Protein AF-A0A536DPN1-F1 (afdb_monomer)

Secondary structure (DSSP, 8-state):
-------------GGGGG-EEE-HHHHHHHTTS-HHHHHHHHHTTS---EE-TT--EEEEHHHHHHHHHHHHHHHHHT----

Sequence (82 aa):
MSNRLGLRAPQSSFGDLDKPLYTISVAAEILETHPRTLMLYEDANLLEPHRTATNRRRYSQRDIVKVQVIQHLTREKGVTLA

Nearest PDB structures (foldseek):
  4r4e-assembly1_B  TM=9.215E-01  e=2.002E-05  Bacillus subtilis subsp. subtilis str. 168
  7tea-assembly2_C  TM=9.280E-01  e=4.311E-05  Staphylococcus aureus
  4r4e-assembly1_A  TM=8.385E-01  e=1.999E-04  Bacillus subtilis subsp. subtilis str. 168
  2zhh-assembly1_A-2  TM=8.540E-01  e=4.301E-03  Escherichia coli K-12
  5i44-assembly1_D  TM=8.385E-01  e=1.224E-02  Bacillus subtilis subsp. subtilis str. 168

Mean predicted aligned error: 9.16 Å

Foldseek 3Di:
DDDDDDPPDPPPDPVQQLPQADALVRLCVLLVHDSVVVVVCVVVVLDDFDADPVRGGGHGNVRSVSVVVVVVVCVVVVDDPD

pLDDT: mean 83.97, std 17.81, range [44.0, 98.19]

Radius of gyration: 17.31 Å; Cα contacts (8 Å, |Δi|>4): 73; chains: 1; bounding box: 27×53×43 Å

Structure (mmCIF, N/CA/C/O backbone):
data_AF-A0A536DPN1-F1
#
_entry.id   AF-A0A536DPN1-F1
#
loop_
_atom_site.group_PDB
_atom_site.id
_atom_site.type_symbol
_atom_site.label_atom_id
_atom_site.label_alt_id
_atom_site.label_comp_id
_atom_site.label_asym_id
_atom_site.label_entity_id
_atom_site.label_seq_id
_atom_site.pdbx_PDB_ins_code
_atom_site.Cartn_x
_atom_site.Cartn_y
_atom_site.Cartn_z
_atom_site.occupancy
_atom_site.B_iso_or_equiv
_atom_site.auth_seq_id
_atom_site.auth_comp_id
_atom_site.auth_asym_id
_atom_site.auth_atom_id
_atom_site.pdbx_PDB_model_num
ATOM 1 N N . MET A 1 1 ? 14.589 44.719 -24.380 1.00 45.84 1 MET A N 1
ATOM 2 C CA . MET A 1 1 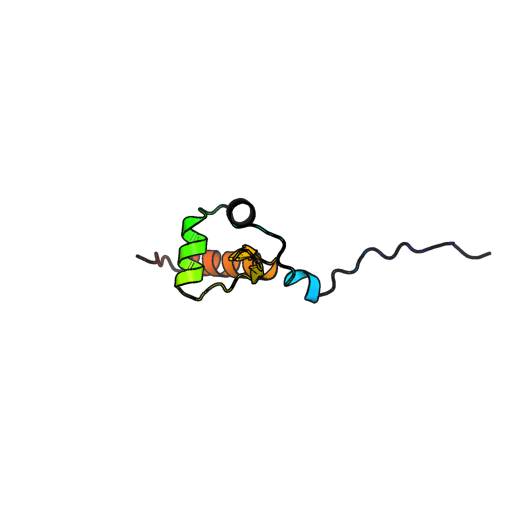? 14.171 43.635 -25.294 1.00 45.84 1 MET A CA 1
ATOM 3 C C . MET A 1 1 ? 14.125 42.329 -24.514 1.00 45.84 1 MET A C 1
ATOM 5 O O . MET A 1 1 ? 15.163 41.816 -24.130 1.00 45.84 1 MET A O 1
ATOM 9 N N . SER A 1 2 ? 12.894 41.911 -24.219 1.00 52.38 2 SER A N 1
ATOM 10 C CA . SER A 1 2 ? 12.373 40.570 -23.912 1.00 52.38 2 SER A CA 1
ATOM 11 C C . SER A 1 2 ? 13.200 39.599 -23.056 1.00 52.38 2 SER A C 1
ATOM 13 O O . SER A 1 2 ? 14.150 38.962 -23.505 1.00 52.38 2 SER A O 1
ATOM 15 N N . ASN A 1 3 ? 12.713 39.442 -21.824 1.00 44.00 3 ASN A N 1
ATOM 16 C CA . ASN A 1 3 ? 13.109 38.478 -20.805 1.00 44.00 3 ASN A CA 1
ATOM 17 C C . ASN A 1 3 ? 13.015 37.034 -21.343 1.00 44.00 3 ASN A C 1
ATOM 19 O O . ASN A 1 3 ? 11.940 36.590 -21.754 1.00 44.00 3 ASN A O 1
ATOM 23 N N . ARG A 1 4 ? 14.139 36.309 -21.371 1.00 55.16 4 ARG A N 1
ATOM 24 C CA . ARG A 1 4 ? 14.209 34.915 -21.829 1.00 55.16 4 ARG A CA 1
ATOM 25 C C . ARG A 1 4 ? 13.773 33.953 -20.720 1.00 55.16 4 ARG A C 1
ATOM 27 O O . ARG A 1 4 ? 14.309 33.994 -19.623 1.00 55.16 4 ARG A O 1
ATOM 34 N N . LEU A 1 5 ? 12.858 33.060 -21.102 1.00 56.56 5 LEU A N 1
ATOM 35 C CA . LEU A 1 5 ? 12.487 31.789 -20.474 1.00 56.56 5 LEU A CA 1
ATOM 36 C C . LEU A 1 5 ? 12.076 31.836 -18.995 1.00 56.56 5 LEU A C 1
ATOM 38 O O . LEU A 1 5 ? 12.863 31.589 -18.086 1.00 56.56 5 LEU A O 1
ATOM 42 N N . GLY A 1 6 ? 10.766 31.966 -18.780 1.00 53.25 6 GLY A N 1
ATOM 43 C CA . GLY A 1 6 ? 10.135 31.345 -17.622 1.00 53.25 6 GLY A CA 1
ATOM 44 C C . GLY A 1 6 ? 10.271 29.826 -17.731 1.00 53.25 6 GLY A C 1
ATOM 45 O O . GLY A 1 6 ? 9.547 29.188 -18.495 1.00 53.25 6 GLY A O 1
ATOM 46 N N . LEU A 1 7 ? 11.205 29.248 -16.976 1.00 61.38 7 LEU A N 1
ATOM 47 C CA . LEU A 1 7 ? 11.198 27.827 -16.644 1.00 61.38 7 LEU A CA 1
ATOM 48 C C . LEU A 1 7 ? 9.938 27.576 -15.814 1.00 61.38 7 LEU A C 1
ATOM 50 O O . LEU A 1 7 ? 9.906 27.779 -14.603 1.00 61.38 7 LEU A O 1
ATOM 54 N N . ARG A 1 8 ? 8.855 27.217 -16.500 1.00 55.38 8 ARG A N 1
ATOM 55 C CA . ARG A 1 8 ? 7.606 26.791 -15.881 1.00 55.38 8 ARG A 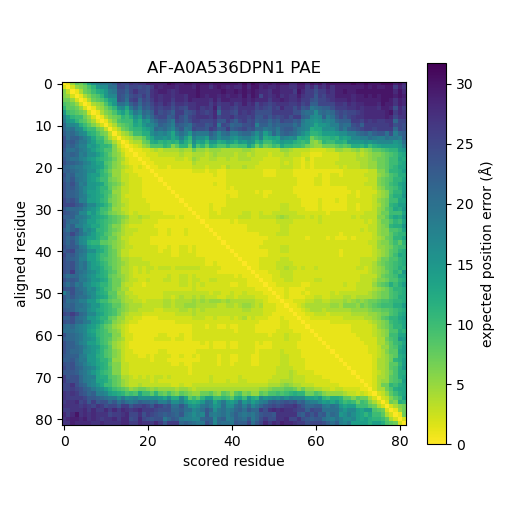CA 1
ATOM 56 C C . ARG A 1 8 ? 7.917 25.523 -15.094 1.00 55.38 8 ARG A C 1
ATOM 58 O O . ARG A 1 8 ? 8.139 24.471 -15.687 1.00 55.38 8 ARG A O 1
ATOM 65 N N . ALA A 1 9 ? 7.980 25.653 -13.769 1.00 61.09 9 ALA A N 1
ATOM 66 C CA . ALA A 1 9 ? 8.006 24.520 -12.856 1.00 61.09 9 ALA A CA 1
ATOM 67 C C . ALA A 1 9 ? 6.915 23.518 -13.278 1.00 61.09 9 ALA A C 1
ATOM 69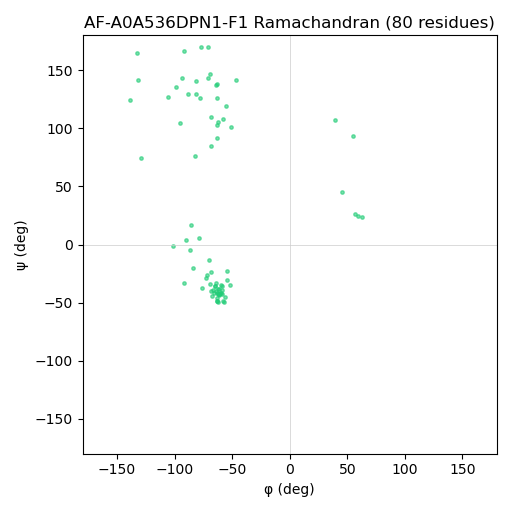 O O . ALA A 1 9 ? 5.844 23.963 -13.718 1.00 61.09 9 ALA A O 1
ATOM 70 N N . PRO A 1 10 ? 7.163 22.197 -13.203 1.00 59.59 10 PRO A N 1
ATOM 71 C CA . PRO A 1 10 ? 6.141 21.216 -13.525 1.00 59.59 10 PRO A CA 1
ATOM 72 C C . PRO A 1 10 ? 4.956 21.471 -12.596 1.00 59.59 10 PRO A C 1
ATOM 74 O O . PRO A 1 10 ? 5.040 21.268 -11.388 1.00 59.59 10 PRO A O 1
ATOM 77 N N . GLN A 1 11 ? 3.867 21.996 -13.153 1.00 59.03 11 GLN A N 1
ATOM 78 C CA . GLN A 1 11 ? 2.607 22.046 -12.436 1.00 59.03 11 GLN A CA 1
ATOM 79 C C . GLN A 1 11 ? 2.168 20.597 -12.319 1.00 59.03 11 GLN A C 1
ATOM 81 O O . GLN A 1 11 ? 1.883 19.986 -13.346 1.00 59.03 11 GLN A O 1
ATOM 86 N N . SER A 1 12 ? 2.210 20.048 -11.106 1.00 59.34 12 SER A N 1
ATOM 87 C CA . SER A 1 12 ? 1.781 18.689 -10.798 1.00 59.34 12 SER A CA 1
ATOM 88 C C . SER A 1 12 ? 0.381 18.484 -11.367 1.00 59.34 12 SER A C 1
ATOM 90 O O . SER A 1 12 ? -0.612 18.977 -10.835 1.00 59.34 12 SER A O 1
ATOM 92 N N . SER A 1 13 ? 0.309 17.818 -12.509 1.00 64.50 13 SER A N 1
ATOM 93 C CA . SER A 1 13 ? -0.941 17.434 -13.141 1.00 64.50 13 SER A CA 1
ATOM 94 C C . SER A 1 13 ? -1.621 16.456 -12.188 1.00 64.50 13 SER A C 1
ATOM 96 O O . SER A 1 13 ? -0.967 15.566 -11.659 1.00 64.50 13 SER A O 1
ATOM 98 N N . PHE A 1 14 ? -2.929 16.560 -11.959 1.00 58.50 14 PHE A N 1
ATOM 99 C CA . PHE A 1 14 ? -3.633 15.638 -11.052 1.00 58.50 14 PHE A CA 1
ATOM 100 C C . PHE A 1 14 ? -3.444 14.145 -11.409 1.00 58.50 14 PHE A C 1
ATOM 102 O O . PHE A 1 14 ? -3.536 13.297 -10.525 1.00 58.50 14 PHE A O 1
ATOM 109 N N . GLY A 1 15 ? -3.114 13.822 -12.667 1.00 65.62 15 GLY A N 1
ATOM 110 C CA . GLY A 1 15 ? -2.740 12.469 -13.105 1.00 65.62 15 GLY A CA 1
ATOM 111 C C . GLY A 1 15 ? -1.376 11.973 -12.602 1.00 65.62 15 GLY A C 1
ATOM 112 O O . GLY A 1 15 ? -1.099 10.778 -12.658 1.00 65.62 15 GLY A O 1
ATOM 113 N N . ASP A 1 16 ? -0.526 12.851 -12.067 1.00 80.50 16 ASP A N 1
ATOM 114 C CA . ASP A 1 16 ? 0.747 12.469 -11.453 1.00 80.50 16 ASP A CA 1
ATOM 115 C C . ASP A 1 16 ? 0.543 11.691 -10.146 1.00 80.50 16 ASP A C 1
ATOM 117 O O . ASP A 1 16 ? 1.401 10.894 -9.770 1.00 80.50 16 ASP A O 1
ATOM 121 N N . LEU A 1 17 ? -0.608 11.858 -9.483 1.00 89.94 17 LEU A N 1
ATOM 122 C CA . LEU A 1 17 ? -0.904 11.190 -8.214 1.00 89.94 17 LEU A CA 1
ATOM 123 C C . LEU A 1 17 ? -1.173 9.692 -8.362 1.00 89.94 17 LEU A C 1
ATOM 125 O 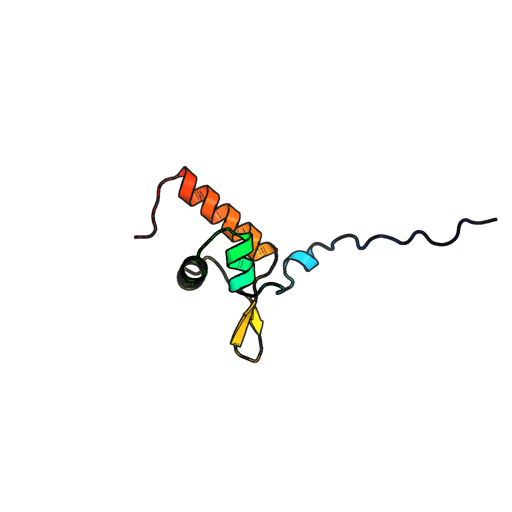O . LEU A 1 17 ? -0.949 8.955 -7.406 1.00 89.94 17 LEU A O 1
ATOM 129 N N . ASP A 1 18 ? -1.630 9.254 -9.535 1.00 92.44 18 ASP A N 1
ATOM 130 C CA . ASP A 1 18 ? -1.905 7.845 -9.847 1.00 92.44 18 ASP A CA 1
ATOM 131 C C . ASP A 1 18 ? -0.668 7.100 -10.359 1.00 92.44 18 ASP A C 1
ATOM 133 O O . ASP A 1 18 ? -0.707 5.887 -10.570 1.00 92.44 18 ASP A O 1
ATOM 137 N N . LYS A 1 19 ? 0.457 7.801 -10.551 1.00 94.31 19 LYS A N 1
ATOM 138 C CA . LYS A 1 19 ? 1.686 7.171 -11.030 1.00 94.31 19 LYS A CA 1
ATOM 139 C C . LYS A 1 19 ? 2.177 6.137 -10.009 1.00 94.31 19 LYS A C 1
ATOM 141 O O . LYS A 1 19 ? 2.400 6.491 -8.851 1.00 94.31 19 LYS A O 1
ATOM 146 N N . PRO A 1 20 ? 2.405 4.877 -10.418 1.00 95.38 20 PRO A N 1
ATOM 147 C CA . PRO A 1 20 ? 2.759 3.792 -9.508 1.00 95.38 20 PRO A CA 1
ATOM 148 C C . PRO A 1 20 ? 4.263 3.810 -9.177 1.00 95.38 20 PRO A C 1
ATOM 150 O O . PRO A 1 20 ? 5.059 3.033 -9.715 1.00 95.38 20 PRO A O 1
ATOM 153 N N . LEU A 1 21 ? 4.668 4.740 -8.310 1.00 95.50 21 LEU A N 1
ATOM 154 C CA . LEU A 1 21 ? 6.073 5.066 -8.038 1.00 95.50 21 LEU A CA 1
ATOM 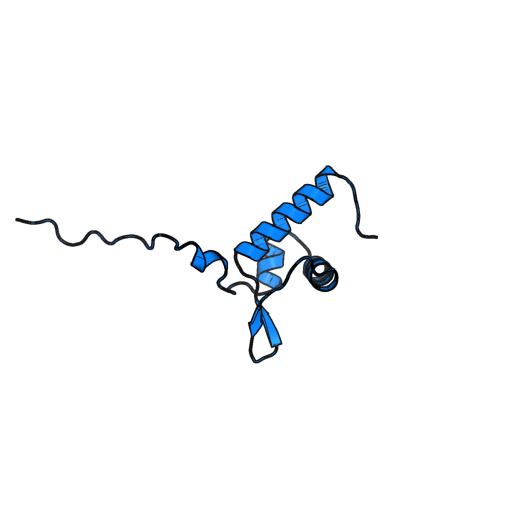155 C C . LEU A 1 21 ? 6.682 4.266 -6.880 1.00 95.50 21 LEU A C 1
ATOM 157 O O . LEU A 1 21 ? 7.867 3.933 -6.924 1.00 95.50 21 LEU A O 1
ATOM 161 N N . TYR A 1 22 ? 5.894 3.919 -5.864 1.00 97.25 22 TYR A N 1
ATOM 162 C CA . TYR A 1 22 ? 6.424 3.414 -4.597 1.00 97.25 22 TYR A CA 1
ATOM 163 C C . TYR A 1 22 ? 6.367 1.890 -4.526 1.00 97.25 22 TYR A C 1
ATOM 165 O O . TYR A 1 22 ? 5.369 1.266 -4.875 1.00 97.25 22 TYR A O 1
ATOM 173 N N . THR A 1 23 ? 7.442 1.257 -4.059 1.00 97.88 23 THR A N 1
ATOM 174 C CA . THR A 1 23 ? 7.395 -0.162 -3.666 1.00 97.88 23 THR A CA 1
ATOM 175 C C . THR A 1 23 ? 6.722 -0.299 -2.304 1.00 97.88 23 THR A C 1
ATOM 177 O O . THR A 1 23 ? 6.528 0.702 -1.618 1.00 97.88 23 THR A O 1
ATOM 180 N N . ILE A 1 24 ? 6.402 -1.523 -1.867 1.00 97.00 24 ILE A N 1
ATOM 181 C CA . ILE A 1 24 ? 5.824 -1.681 -0.528 1.00 97.00 24 ILE A CA 1
ATOM 182 C C . ILE A 1 24 ? 6.735 -1.181 0.583 1.00 97.00 24 ILE A C 1
ATOM 184 O O . ILE A 1 24 ? 6.244 -0.544 1.502 1.00 97.00 24 ILE A O 1
ATOM 188 N N . SER A 1 25 ? 8.034 -1.460 0.514 1.00 97.69 25 SER A N 1
ATOM 189 C CA . SER A 1 25 ? 8.951 -1.064 1.579 1.00 97.69 25 SER A CA 1
ATOM 190 C C . SER A 1 25 ? 8.981 0.456 1.717 1.00 97.69 25 SER A C 1
ATOM 192 O O . SER A 1 25 ? 8.869 0.967 2.821 1.00 97.69 25 SER A O 1
ATOM 194 N N . VAL A 1 26 ? 9.011 1.165 0.584 1.00 98.19 26 VAL A N 1
ATOM 195 C CA . VAL A 1 26 ? 8.976 2.633 0.556 1.00 98.19 26 VAL A CA 1
ATOM 196 C C . VAL A 1 26 ? 7.623 3.165 1.033 1.00 98.19 26 VAL A C 1
ATOM 198 O O . VAL A 1 26 ? 7.576 4.091 1.830 1.00 98.19 26 VAL A O 1
ATOM 201 N N . ALA A 1 27 ? 6.511 2.574 0.588 1.00 97.56 27 ALA A N 1
ATOM 202 C CA . ALA A 1 27 ? 5.182 2.978 1.043 1.00 97.56 27 ALA A CA 1
ATOM 203 C C . ALA A 1 27 ? 5.009 2.773 2.558 1.00 97.56 27 ALA A C 1
ATOM 205 O O . ALA A 1 27 ? 4.474 3.641 3.236 1.00 97.56 27 ALA A O 1
ATOM 206 N N . ALA A 1 28 ? 5.490 1.648 3.087 1.00 97.25 28 ALA A N 1
ATOM 207 C CA . ALA A 1 28 ? 5.474 1.327 4.509 1.00 97.25 28 ALA A CA 1
ATOM 208 C C . ALA A 1 28 ? 6.281 2.336 5.338 1.00 97.25 28 ALA A C 1
ATOM 210 O O . ALA A 1 28 ? 5.797 2.789 6.370 1.00 97.25 28 ALA A O 1
ATOM 211 N N . GLU A 1 29 ? 7.460 2.734 4.856 1.00 97.62 29 GLU A N 1
ATOM 212 C CA . GLU A 1 29 ? 8.291 3.762 5.488 1.00 97.62 29 GLU A CA 1
ATOM 213 C C . GLU A 1 29 ? 7.592 5.130 5.508 1.00 97.62 29 GLU A C 1
ATOM 215 O O . GLU A 1 29 ? 7.468 5.734 6.568 1.00 97.62 29 GLU A O 1
ATOM 220 N N . ILE A 1 30 ? 7.043 5.575 4.370 1.00 97.31 30 ILE A N 1
ATOM 221 C CA . ILE A 1 30 ? 6.299 6.847 4.258 1.00 97.31 30 ILE A CA 1
ATOM 222 C C . ILE A 1 30 ? 5.089 6.886 5.200 1.00 97.31 30 ILE A C 1
ATOM 224 O O . ILE A 1 30 ? 4.746 7.931 5.747 1.00 97.31 30 ILE A O 1
ATOM 228 N N . LEU A 1 31 ? 4.399 5.756 5.337 1.00 95.75 31 LEU A N 1
ATOM 229 C CA . LEU A 1 31 ? 3.174 5.621 6.125 1.00 95.75 31 LEU A CA 1
ATOM 230 C C . LEU A 1 31 ? 3.439 5.242 7.583 1.00 95.75 31 LEU A C 1
ATOM 232 O O . LEU A 1 31 ? 2.472 4.977 8.305 1.00 95.75 31 LEU A O 1
ATOM 236 N N . GLU A 1 32 ? 4.717 5.157 7.971 1.00 95.31 32 GLU A N 1
ATOM 237 C CA . GLU A 1 32 ? 5.188 4.720 9.287 1.00 95.31 32 GLU A CA 1
ATOM 238 C C . GLU A 1 32 ? 4.457 3.452 9.762 1.00 95.31 32 GLU A C 1
ATOM 240 O O . GLU A 1 32 ? 3.968 3.346 10.889 1.00 95.31 32 GLU A O 1
ATOM 245 N N . THR A 1 33 ? 4.315 2.481 8.858 1.00 94.00 33 THR A N 1
ATOM 246 C CA . THR A 1 33 ? 3.547 1.255 9.086 1.00 94.00 33 THR A CA 1
ATOM 247 C C . THR A 1 33 ? 4.318 0.015 8.655 1.00 94.00 33 THR A C 1
ATOM 249 O O . THR A 1 33 ? 5.311 0.081 7.937 1.00 94.00 33 THR A O 1
ATOM 252 N N . HIS A 1 34 ? 3.859 -1.157 9.087 1.00 94.88 34 HIS A N 1
ATOM 253 C CA . HIS A 1 34 ? 4.475 -2.415 8.693 1.00 94.88 34 HIS A CA 1
ATOM 254 C C . HIS A 1 34 ? 3.977 -2.852 7.298 1.00 94.88 34 HIS A C 1
ATOM 256 O O . HIS A 1 34 ? 2.774 -2.785 7.037 1.00 94.88 34 HIS A O 1
ATOM 262 N N . PRO A 1 35 ? 4.832 -3.404 6.412 1.00 96.88 35 PRO A N 1
ATOM 263 C CA . PRO A 1 35 ? 4.415 -3.917 5.100 1.00 96.88 35 PRO A CA 1
ATOM 264 C C . 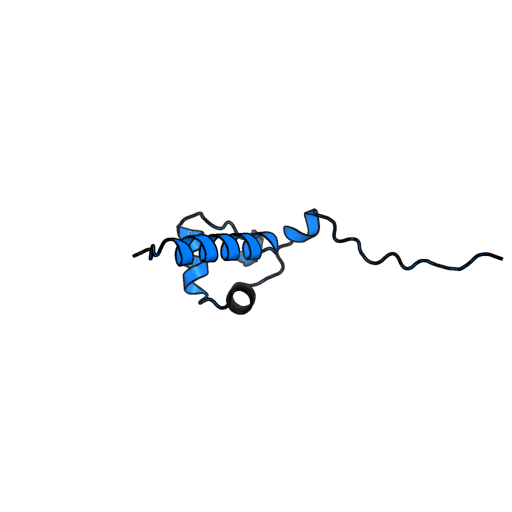PRO A 1 35 ? 3.233 -4.900 5.158 1.00 96.88 35 PRO A C 1
ATOM 266 O O . PRO A 1 35 ? 2.355 -4.904 4.299 1.00 96.88 35 PRO A O 1
ATOM 269 N N . ARG A 1 36 ? 3.167 -5.720 6.211 1.00 95.88 36 ARG A N 1
ATOM 270 C CA . ARG A 1 36 ? 2.039 -6.640 6.432 1.00 95.88 36 ARG A CA 1
ATOM 271 C C . ARG A 1 36 ? 0.692 -5.921 6.544 1.00 95.88 36 ARG A C 1
ATOM 273 O O . ARG A 1 36 ? -0.295 -6.446 6.055 1.00 95.88 36 ARG A O 1
ATOM 280 N N . THR A 1 37 ? 0.651 -4.729 7.132 1.00 94.12 37 THR A N 1
ATOM 281 C CA . THR A 1 37 ? -0.582 -3.945 7.274 1.00 94.12 37 THR A CA 1
ATOM 282 C C . THR A 1 37 ? -1.117 -3.499 5.917 1.00 94.12 37 THR A C 1
ATOM 284 O O . THR A 1 37 ? -2.308 -3.613 5.658 1.00 94.12 37 THR A O 1
ATOM 287 N N . LEU A 1 38 ? -0.239 -3.063 5.008 1.00 95.69 38 LEU A N 1
ATOM 288 C CA . LEU A 1 38 ? -0.653 -2.706 3.647 1.00 95.69 38 LEU A CA 1
ATOM 289 C C . LEU A 1 38 ? -1.168 -3.925 2.874 1.00 95.69 38 LEU A C 1
ATOM 291 O O . LEU A 1 38 ? -2.134 -3.800 2.133 1.00 95.69 38 LEU A O 1
ATOM 295 N N . MET A 1 39 ? -0.574 -5.105 3.092 1.00 95.50 39 MET A N 1
ATOM 296 C CA . MET A 1 39 ? -1.076 -6.359 2.515 1.00 95.50 39 MET A CA 1
ATOM 297 C C . MET A 1 39 ? -2.471 -6.704 3.031 1.00 95.50 39 MET A C 1
ATOM 299 O O . MET A 1 39 ? -3.326 -7.064 2.238 1.00 95.50 39 MET A O 1
ATOM 303 N N . LEU A 1 40 ? -2.730 -6.518 4.327 1.00 94.69 40 LEU A N 1
ATOM 304 C CA . LEU A 1 40 ? -4.070 -6.708 4.884 1.00 94.69 40 LEU A CA 1
ATOM 305 C C . LEU A 1 40 ? -5.087 -5.740 4.265 1.00 94.69 40 LEU A C 1
ATOM 307 O O . LEU A 1 40 ? -6.220 -6.126 4.008 1.00 94.69 40 LEU A O 1
ATOM 311 N N . TYR A 1 41 ? -4.692 -4.493 3.995 1.00 94.75 41 TYR A N 1
ATOM 312 C CA . TYR A 1 41 ? -5.562 -3.533 3.311 1.00 94.75 41 TYR A CA 1
ATOM 313 C C . TYR A 1 41 ? -5.800 -3.884 1.837 1.00 94.75 41 TYR A C 1
ATOM 315 O O . TYR A 1 41 ? -6.897 -3.648 1.337 1.00 94.75 41 TYR A O 1
ATOM 323 N N . GLU A 1 42 ? -4.815 -4.460 1.145 1.00 95.06 42 GLU A N 1
ATOM 324 C CA . GLU A 1 42 ? -5.009 -5.039 -0.193 1.00 95.06 42 GLU A CA 1
ATOM 325 C C . GLU A 1 42 ? -5.984 -6.223 -0.149 1.00 95.06 42 GLU A C 1
ATOM 327 O O . GLU A 1 42 ? -6.935 -6.252 -0.923 1.00 95.06 42 GLU A O 1
ATOM 332 N N . ASP A 1 43 ? -5.790 -7.161 0.782 1.00 95.31 43 ASP A N 1
ATOM 333 C CA . ASP A 1 43 ? -6.630 -8.358 0.931 1.00 95.31 43 ASP A CA 1
ATOM 334 C C . ASP A 1 43 ? -8.075 -7.999 1.321 1.00 95.31 43 ASP A C 1
ATOM 336 O O . ASP A 1 43 ? -9.025 -8.646 0.884 1.00 95.31 43 ASP A O 1
ATOM 340 N N . ALA A 1 44 ? -8.256 -6.929 2.100 1.00 93.44 44 ALA A N 1
ATOM 341 C CA . ALA A 1 44 ? -9.559 -6.359 2.443 1.00 93.44 44 ALA A CA 1
ATOM 342 C C . ALA A 1 44 ? -10.162 -5.480 1.327 1.00 93.44 44 ALA A C 1
ATOM 344 O O . ALA A 1 44 ? -11.194 -4.843 1.540 1.00 93.44 44 ALA A O 1
ATOM 345 N N . ASN A 1 45 ? -9.522 -5.411 0.155 1.00 94.75 45 ASN A N 1
ATOM 346 C CA . ASN A 1 45 ? -9.946 -4.626 -1.005 1.00 94.75 45 ASN A CA 1
ATOM 347 C C . ASN A 1 45 ? -10.069 -3.107 -0.736 1.00 94.75 45 ASN A C 1
ATOM 349 O O . ASN A 1 45 ? -10.793 -2.394 -1.432 1.00 94.75 45 ASN A O 1
ATOM 353 N N . LEU A 1 46 ? -9.345 -2.601 0.271 1.00 93.31 46 LEU A N 1
ATOM 354 C CA . LEU A 1 46 ? -9.254 -1.175 0.616 1.00 93.31 46 LEU A CA 1
ATOM 355 C C . LEU A 1 46 ? -8.196 -0.444 -0.223 1.00 93.31 46 LEU A C 1
ATOM 357 O O . LEU A 1 46 ? -8.224 0.783 -0.341 1.00 93.31 46 LEU A O 1
ATOM 361 N N . LEU A 1 47 ? -7.252 -1.194 -0.795 1.00 94.94 47 LEU A N 1
ATOM 362 C CA . LEU A 1 47 ? -6.210 -0.702 -1.689 1.00 94.94 47 LEU A CA 1
ATOM 363 C C . LEU A 1 47 ? -6.126 -1.578 -2.935 1.00 94.94 47 LEU A C 1
ATOM 365 O O . LEU A 1 47 ? -6.161 -2.800 -2.848 1.00 94.94 47 LEU A O 1
ATOM 369 N N . GLU A 1 48 ? -5.900 -0.939 -4.080 1.00 94.56 48 GLU A N 1
ATOM 370 C CA . GLU A 1 48 ? -5.705 -1.608 -5.368 1.00 94.56 48 GLU A CA 1
ATOM 371 C C . GLU A 1 48 ? -4.423 -1.076 -6.028 1.00 94.56 48 GLU A C 1
ATOM 373 O O . GLU A 1 48 ? -4.479 -0.240 -6.932 1.00 94.56 48 GLU A O 1
ATOM 378 N N . PRO A 1 49 ? -3.235 -1.485 -5.544 1.00 94.81 49 PRO A N 1
ATOM 379 C CA . PRO A 1 49 ? -1.978 -1.033 -6.116 1.00 94.81 49 PRO A CA 1
ATOM 380 C C . PRO A 1 49 ? -1.777 -1.613 -7.516 1.00 94.81 49 PRO A C 1
ATOM 382 O O . PRO A 1 49 ? -2.103 -2.767 -7.806 1.00 94.81 49 PRO A O 1
ATOM 385 N N . HIS A 1 50 ? -1.130 -0.835 -8.376 1.00 96.94 50 HIS A N 1
ATOM 386 C CA . HIS A 1 50 ? -0.759 -1.287 -9.707 1.00 96.94 50 HIS A CA 1
ATOM 387 C C . HIS A 1 50 ? 0.228 -2.463 -9.632 1.00 96.94 50 HIS A C 1
ATOM 389 O O . HIS A 1 50 ? 1.205 -2.436 -8.876 1.00 96.94 50 HIS A O 1
ATOM 395 N N . ARG A 1 51 ? 0.039 -3.480 -10.476 1.00 95.44 51 ARG A N 1
ATOM 396 C CA . ARG A 1 51 ? 0.958 -4.621 -10.609 1.00 95.44 51 ARG A CA 1
ATOM 397 C C . ARG A 1 51 ? 1.748 -4.504 -11.906 1.00 95.44 51 ARG A C 1
ATOM 399 O O . ARG A 1 51 ? 1.180 -4.323 -12.975 1.00 95.44 51 ARG A O 1
ATOM 406 N N . THR A 1 52 ? 3.075 -4.580 -11.824 1.00 95.00 52 THR A N 1
ATOM 407 C CA . THR A 1 52 ? 3.930 -4.593 -13.023 1.00 95.00 52 THR A CA 1
ATOM 408 C C . THR A 1 52 ? 3.799 -5.913 -13.788 1.00 95.00 52 THR A C 1
ATOM 410 O O . THR A 1 52 ? 3.284 -6.891 -13.254 1.00 95.00 52 THR A O 1
ATOM 413 N N . ALA A 1 53 ? 4.352 -5.986 -15.005 1.00 94.94 53 ALA A N 1
ATOM 414 C CA . ALA A 1 53 ? 4.411 -7.228 -15.788 1.00 94.94 53 ALA A CA 1
ATOM 415 C C . ALA A 1 53 ? 5.076 -8.403 -15.033 1.00 94.94 53 ALA A C 1
ATOM 417 O O . ALA A 1 53 ? 4.700 -9.553 -15.212 1.00 94.94 53 ALA A O 1
ATOM 418 N N . THR A 1 54 ? 6.024 -8.119 -14.132 1.00 95.88 54 THR A N 1
ATOM 419 C CA . THR A 1 54 ? 6.657 -9.111 -13.236 1.00 95.88 54 THR A CA 1
ATOM 420 C C . THR A 1 54 ? 5.852 -9.354 -11.946 1.00 95.88 54 THR A C 1
ATOM 422 O O . THR A 1 54 ? 6.395 -9.826 -10.953 1.00 95.88 54 THR A O 1
ATOM 425 N N . ASN A 1 55 ? 4.575 -8.966 -11.909 1.00 92.88 55 ASN A N 1
ATOM 426 C CA . ASN A 1 55 ? 3.670 -9.073 -10.760 1.00 92.88 55 ASN A CA 1
ATOM 427 C C . ASN A 1 55 ? 4.160 -8.370 -9.473 1.00 92.88 55 ASN A C 1
ATOM 429 O O . ASN A 1 55 ? 3.791 -8.739 -8.357 1.00 92.88 55 ASN A O 1
ATOM 433 N N . ARG A 1 56 ? 5.004 -7.336 -9.593 1.00 94.88 56 ARG A N 1
ATOM 434 C CA . ARG A 1 56 ? 5.444 -6.547 -8.431 1.00 94.88 56 ARG A CA 1
ATOM 435 C C . ARG A 1 56 ? 4.452 -5.419 -8.195 1.00 94.88 56 ARG A C 1
ATOM 437 O O . ARG A 1 56 ? 4.160 -4.661 -9.119 1.00 94.88 56 ARG A O 1
ATOM 444 N N . ARG A 1 57 ? 3.975 -5.277 -6.959 1.00 96.38 57 ARG A N 1
ATOM 445 C CA . ARG A 1 57 ? 3.083 -4.177 -6.585 1.00 96.38 57 ARG A CA 1
ATOM 446 C C . ARG A 1 57 ? 3.810 -2.837 -6.542 1.00 96.38 57 ARG A C 1
ATOM 448 O O . ARG A 1 57 ? 4.978 -2.755 -6.144 1.00 96.38 57 ARG A O 1
ATOM 455 N N . ARG A 1 58 ? 3.098 -1.801 -6.960 1.00 97.69 58 ARG A N 1
ATOM 456 C CA . ARG A 1 58 ? 3.535 -0.415 -6.973 1.00 97.69 58 ARG A CA 1
ATOM 457 C C . ARG A 1 58 ? 2.383 0.473 -6.520 1.00 97.69 58 ARG A C 1
ATOM 459 O O . ARG A 1 58 ? 1.308 0.433 -7.110 1.00 97.69 58 ARG A O 1
ATOM 466 N N . TYR A 1 59 ? 2.633 1.266 -5.491 1.00 97.50 59 TYR A N 1
ATOM 467 C CA . TYR A 1 59 ? 1.668 2.199 -4.931 1.00 97.50 59 TYR A CA 1
ATOM 468 C C . TYR A 1 59 ? 1.849 3.559 -5.575 1.00 97.50 59 TYR A C 1
ATOM 470 O O . TYR A 1 59 ? 2.969 3.992 -5.874 1.00 97.50 59 TYR A O 1
ATOM 478 N N . SER A 1 60 ? 0.728 4.223 -5.777 1.00 96.94 60 SER A N 1
ATOM 479 C CA . SER A 1 60 ? 0.674 5.600 -6.223 1.00 96.94 60 SER A CA 1
ATOM 480 C C . SER A 1 60 ? 0.631 6.561 -5.037 1.00 96.94 60 SER A C 1
ATOM 482 O O . SER A 1 60 ? 0.365 6.153 -3.904 1.00 96.94 60 SER A O 1
ATOM 484 N N . GLN A 1 61 ? 0.854 7.853 -5.280 1.00 95.94 61 GLN A N 1
ATOM 485 C CA . GLN A 1 61 ? 0.668 8.868 -4.240 1.00 95.94 61 GLN A CA 1
ATOM 486 C C . GLN A 1 61 ? -0.779 8.870 -3.723 1.00 95.94 61 GLN A C 1
ATOM 488 O O . GLN A 1 61 ? -1.012 9.076 -2.533 1.00 95.94 61 GLN A O 1
ATOM 493 N N . ARG A 1 62 ? -1.757 8.596 -4.595 1.00 95.56 62 ARG A N 1
ATOM 494 C CA . ARG A 1 62 ? -3.162 8.468 -4.201 1.00 95.56 62 ARG A CA 1
ATOM 495 C C . ARG A 1 62 ? -3.379 7.307 -3.229 1.00 95.56 62 ARG A C 1
ATOM 497 O O . ARG A 1 62 ? -4.145 7.463 -2.283 1.00 95.56 62 ARG A O 1
ATOM 504 N N . ASP A 1 63 ? -2.693 6.181 -3.409 1.00 96.50 63 ASP A N 1
ATOM 505 C CA . ASP A 1 63 ? -2.781 5.054 -2.470 1.00 96.50 63 ASP A CA 1
ATOM 506 C C . ASP A 1 63 ? -2.190 5.406 -1.103 1.00 96.50 63 ASP A C 1
ATOM 508 O O . ASP A 1 63 ? -2.791 5.072 -0.085 1.00 96.50 63 ASP A O 1
ATOM 512 N N . ILE A 1 64 ? -1.077 6.148 -1.064 1.00 96.62 64 ILE A N 1
ATOM 513 C CA . ILE A 1 64 ? -0.507 6.660 0.193 1.00 96.62 64 ILE A CA 1
ATOM 514 C C . ILE A 1 64 ? -1.544 7.510 0.940 1.00 96.62 64 ILE A C 1
ATOM 516 O O . ILE A 1 64 ? -1.816 7.270 2.116 1.00 96.62 64 ILE A O 1
ATOM 520 N N . VAL A 1 65 ? -2.187 8.454 0.247 1.00 95.56 65 VAL A N 1
ATOM 521 C CA . VAL A 1 65 ? -3.222 9.308 0.850 1.00 95.56 65 VAL A CA 1
ATOM 522 C C . VAL A 1 65 ? -4.411 8.479 1.349 1.00 95.56 65 VAL A C 1
ATOM 524 O O . VAL A 1 65 ? -4.868 8.700 2.468 1.00 95.56 65 VAL A O 1
ATOM 527 N N . LYS A 1 66 ? -4.888 7.485 0.583 1.00 95.38 66 LYS A N 1
ATOM 528 C CA . LYS A 1 66 ? -5.959 6.581 1.049 1.00 95.38 66 LYS A CA 1
ATOM 529 C C . LYS A 1 66 ? -5.581 5.897 2.360 1.00 95.38 66 LYS A C 1
ATOM 531 O O . LYS A 1 66 ? -6.399 5.860 3.274 1.00 95.38 66 LYS A O 1
ATOM 536 N N . VAL A 1 67 ? -4.354 5.383 2.478 1.00 95.75 67 VAL A N 1
ATOM 537 C CA .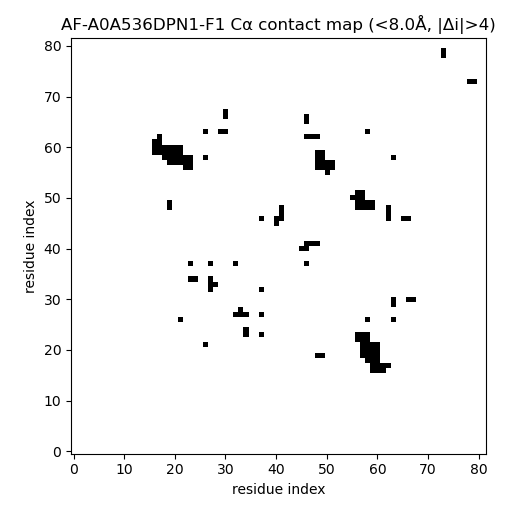 VAL A 1 67 ? -3.914 4.724 3.715 1.00 95.75 67 VAL A CA 1
ATOM 538 C C . VAL A 1 67 ? -3.880 5.698 4.882 1.00 95.75 67 VAL A C 1
ATOM 540 O O . VAL A 1 67 ? -4.308 5.326 5.970 1.00 95.75 67 VAL A O 1
ATOM 543 N N . GLN A 1 68 ? -3.430 6.936 4.680 1.00 94.81 68 GLN A N 1
ATOM 544 C CA . GLN A 1 68 ? -3.472 7.953 5.735 1.00 94.81 68 GLN A CA 1
ATOM 545 C C . GLN A 1 68 ? -4.904 8.203 6.219 1.00 94.81 68 GLN 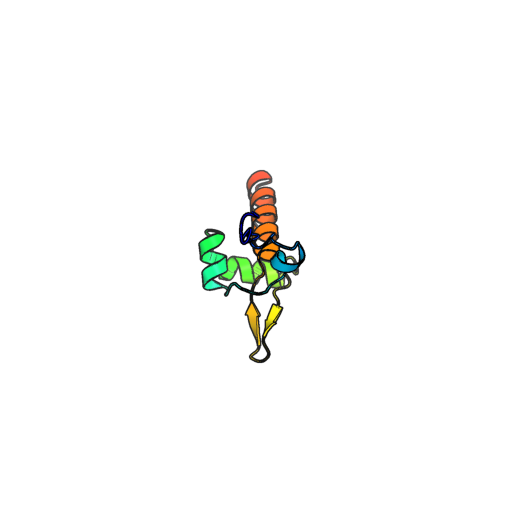A C 1
ATOM 547 O O . GLN A 1 68 ? -5.137 8.247 7.425 1.00 94.81 68 GLN A O 1
ATOM 552 N N . VAL A 1 69 ? -5.874 8.281 5.301 1.00 94.31 69 VAL A N 1
ATOM 553 C CA . VAL A 1 69 ? -7.293 8.412 5.666 1.00 94.31 69 VAL A CA 1
ATOM 554 C C . VAL A 1 69 ? -7.780 7.181 6.430 1.00 94.31 69 VAL A C 1
ATOM 556 O O . VAL A 1 69 ? -8.406 7.330 7.474 1.00 94.31 69 VAL A O 1
ATOM 559 N N . ILE A 1 70 ? -7.458 5.969 5.970 1.00 91.81 70 ILE A N 1
ATOM 560 C CA . ILE A 1 70 ? -7.816 4.730 6.677 1.00 91.81 70 ILE A CA 1
ATOM 561 C C . ILE A 1 70 ? -7.231 4.738 8.093 1.00 91.81 70 ILE A C 1
ATOM 563 O O . ILE A 1 70 ? -7.958 4.484 9.046 1.00 91.81 70 ILE A O 1
ATOM 567 N N . GLN A 1 71 ? -5.943 5.062 8.248 1.00 89.94 71 GLN A N 1
ATOM 568 C CA . GLN A 1 71 ? -5.284 5.137 9.554 1.00 89.94 71 GLN A CA 1
ATOM 569 C C . GLN A 1 71 ? -5.930 6.176 10.470 1.00 89.94 71 GLN A C 1
ATOM 571 O O . GLN A 1 71 ? -6.093 5.928 11.659 1.00 89.94 71 GLN A O 1
ATOM 576 N N . HIS A 1 72 ? -6.282 7.341 9.933 1.00 89.06 72 HIS A N 1
ATOM 577 C CA . HIS A 1 72 ? -6.959 8.384 10.689 1.00 89.06 72 HIS A CA 1
ATOM 578 C C . HIS A 1 72 ? -8.322 7.891 11.191 1.00 89.06 72 HIS A C 1
ATOM 580 O O . HIS A 1 72 ? -8.587 7.921 12.389 1.00 89.06 72 HIS A O 1
ATOM 586 N N . LEU A 1 73 ? -9.131 7.306 10.304 1.00 87.81 73 LEU A N 1
ATOM 587 C CA . LEU A 1 73 ? -10.452 6.779 10.648 1.00 87.81 73 LEU A CA 1
ATOM 588 C C . LEU A 1 73 ? -10.395 5.601 11.634 1.00 87.81 73 LEU A C 1
ATOM 590 O O . LEU A 1 73 ? -11.273 5.486 12.489 1.00 87.81 73 LEU A O 1
ATOM 594 N N . THR A 1 74 ? -9.387 4.726 11.542 1.00 82.81 74 THR A N 1
ATOM 595 C CA . THR A 1 74 ? -9.234 3.587 12.464 1.00 82.81 74 THR A CA 1
ATOM 596 C C . THR A 1 74 ? -8.695 4.011 13.827 1.00 82.81 74 THR A C 1
ATOM 598 O O . THR A 1 74 ? -9.175 3.504 14.842 1.00 82.81 74 THR A O 1
ATOM 601 N N . ARG A 1 75 ? -7.762 4.975 13.881 1.00 78.31 75 ARG A N 1
ATOM 602 C CA . ARG A 1 75 ? -7.227 5.527 15.140 1.00 78.31 75 ARG A CA 1
ATOM 603 C C . ARG A 1 75 ? -8.272 6.331 15.908 1.00 78.31 75 ARG A C 1
ATOM 605 O O . ARG A 1 75 ? -8.343 6.202 17.124 1.00 78.31 75 ARG A O 1
ATOM 612 N N . GLU A 1 76 ? -9.099 7.117 15.222 1.00 61.50 76 GLU A N 1
ATOM 613 C CA . GLU A 1 76 ? -10.145 7.917 15.872 1.00 61.50 76 GLU A CA 1
ATOM 614 C C . GLU A 1 76 ? -11.321 7.078 16.384 1.00 61.50 76 GLU A C 1
ATOM 616 O O . GLU A 1 76 ? -11.957 7.448 17.368 1.00 61.50 76 GLU A O 1
ATOM 621 N N . LYS A 1 77 ? -11.613 5.939 15.743 1.00 59.22 77 LYS A N 1
ATOM 622 C CA . LYS A 1 77 ? -12.750 5.077 16.107 1.00 59.22 77 LYS A CA 1
ATOM 623 C C . LYS A 1 77 ? -12.378 3.840 16.928 1.00 59.22 77 LYS A C 1
ATOM 625 O O . LYS A 1 77 ? -13.275 3.089 17.299 1.00 59.22 77 LYS A O 1
ATOM 630 N N . GLY A 1 78 ? -11.095 3.614 17.220 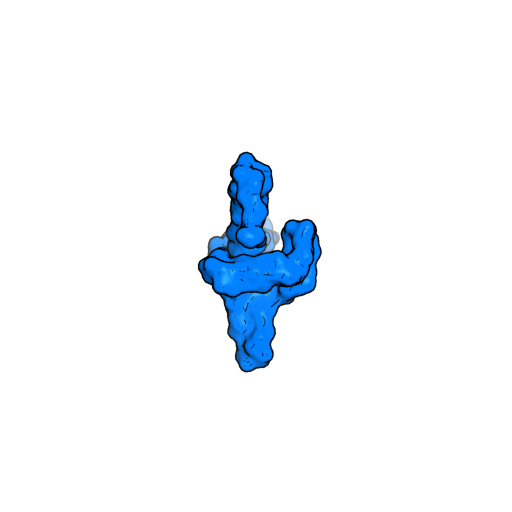1.00 54.41 78 GLY A N 1
ATOM 631 C CA . GLY A 1 78 ? -10.638 2.518 18.084 1.00 54.41 78 GLY A CA 1
ATOM 632 C C . GLY A 1 78 ? -10.950 1.109 17.560 1.00 54.41 78 GLY A C 1
ATOM 633 O O . GLY A 1 78 ? -11.036 0.174 18.352 1.00 54.41 78 GLY A O 1
ATOM 634 N N . VAL A 1 79 ? -11.143 0.939 16.249 1.00 52.44 79 VAL A N 1
ATOM 635 C CA . VAL A 1 79 ? -11.459 -0.370 15.658 1.00 52.44 79 VAL A CA 1
ATOM 636 C C . VAL A 1 79 ? -10.171 -1.016 15.159 1.00 52.44 79 VAL A C 1
ATOM 638 O O . VAL A 1 79 ? -9.633 -0.634 14.119 1.00 52.44 79 VAL A O 1
ATOM 641 N N . THR A 1 80 ? -9.678 -2.006 15.900 1.00 46.44 80 THR A N 1
ATOM 642 C CA . THR A 1 80 ? -8.649 -2.929 15.409 1.00 46.44 80 THR A CA 1
ATOM 643 C C . THR A 1 80 ? -9.327 -3.954 14.504 1.00 46.44 80 THR A C 1
ATOM 645 O O . THR A 1 80 ? -10.288 -4.596 14.919 1.00 46.44 80 THR A O 1
ATOM 648 N N . LEU A 1 81 ? -8.833 -4.104 13.273 1.00 51.66 81 LEU A N 1
ATOM 649 C CA . LEU A 1 81 ? -9.178 -5.220 12.388 1.00 51.66 81 LEU A CA 1
ATOM 650 C C . LEU A 1 81 ? -8.562 -6.498 12.990 1.00 51.66 81 LEU A C 1
ATOM 652 O O . LEU A 1 81 ? -7.416 -6.828 12.684 1.00 51.66 81 LEU A O 1
ATOM 656 N N . ALA A 1 82 ? -9.278 -7.127 13.923 1.00 44.53 82 ALA A N 1
ATOM 657 C CA . ALA A 1 82 ? -8.919 -8.371 14.605 1.00 44.53 82 ALA A CA 1
ATOM 658 C C . ALA A 1 82 ? -9.967 -9.448 14.320 1.00 44.53 82 ALA A C 1
ATOM 660 O O . ALA A 1 82 ? -11.168 -9.093 14.286 1.00 44.53 82 ALA A O 1
#

Solvent-accessible surface area (backbone atoms only — not comparable to full-atom values): 5077 Å² total; per-residue (Å²): 136,81,90,81,73,85,79,74,69,84,73,82,51,82,71,61,34,66,42,60,75,31,42,56,70,55,48,16,59,78,64,77,47,59,58,67,57,58,49,51,34,38,76,68,68,76,44,84,58,48,64,46,98,87,69,47,61,18,34,20,58,52,53,54,53,51,49,53,51,52,52,49,56,33,66,76,66,72,58,75,96,122